Protein AF-A0A957QCX7-F1 (afdb_monomer)

Secondary structure (DSSP, 8-state):
-----------EEE-TTT--EEETT-SB-TTT-PBPPTTPPEE--SS------HHHHHHHHH-------

Mean predicted aligned error: 10.84 Å

Structure (mmCIF, N/CA/C/O backbone):
data_AF-A0A957QCX7-F1
#
_entry.id   AF-A0A957QCX7-F1
#
loop_
_atom_site.group_PDB
_atom_site.id
_atom_site.type_symbol
_atom_site.label_atom_id
_atom_site.label_alt_id
_atom_site.label_comp_id
_atom_site.label_asym_id
_atom_site.label_entity_id
_atom_site.label_seq_id
_atom_site.pdbx_PDB_ins_code
_atom_site.Cartn_x
_atom_site.Cartn_y
_atom_site.Cartn_z
_atom_site.occupancy
_atom_site.B_iso_or_equiv
_atom_site.auth_seq_id
_atom_site.auth_comp_id
_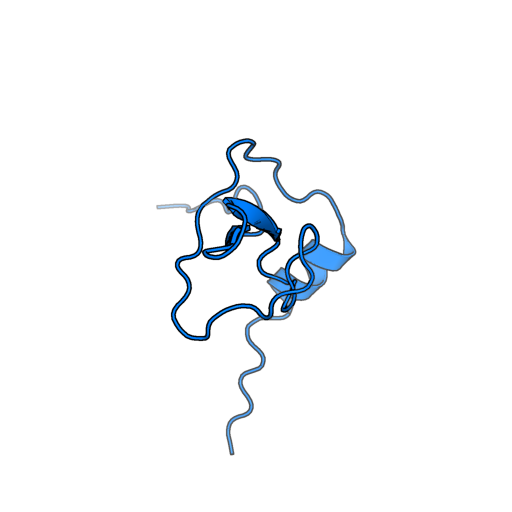atom_site.auth_asym_id
_atom_site.auth_atom_id
_atom_site.pdbx_PDB_model_num
ATOM 1 N N . MET A 1 1 ? -13.456 -18.403 25.833 1.00 46.94 1 MET A N 1
ATOM 2 C CA . MET A 1 1 ? -12.349 -17.432 25.712 1.00 46.94 1 MET A CA 1
ATOM 3 C C . MET A 1 1 ? -12.883 -16.247 24.923 1.00 46.94 1 MET A C 1
ATOM 5 O O . MET A 1 1 ? -13.246 -16.432 23.771 1.00 46.94 1 MET A O 1
ATOM 9 N N . THR A 1 2 ? -13.071 -15.087 25.555 1.00 46.62 2 THR A N 1
ATOM 10 C CA . THR A 1 2 ? -13.687 -13.913 24.911 1.00 46.62 2 THR A CA 1
ATOM 11 C C . THR A 1 2 ? -12.629 -13.186 24.089 1.00 46.62 2 THR A C 1
ATOM 13 O O . THR A 1 2 ? -11.850 -12.407 24.633 1.00 46.62 2 THR A O 1
ATOM 16 N N . GLN A 1 3 ? -12.556 -13.468 22.791 1.00 53.69 3 GLN A N 1
ATOM 17 C CA . GLN A 1 3 ? -11.685 -12.727 21.883 1.00 53.69 3 GLN A CA 1
ATOM 18 C C . GLN A 1 3 ? -12.335 -11.361 21.622 1.00 53.69 3 GLN A C 1
ATOM 20 O O . GLN A 1 3 ? -13.331 -11.254 20.912 1.00 53.69 3 GLN A O 1
ATOM 25 N N . LYS A 1 4 ? -11.825 -10.314 22.276 1.00 51.81 4 LYS A N 1
ATOM 26 C CA . LYS A 1 4 ? -12.255 -8.933 22.049 1.00 51.81 4 LYS A CA 1
ATOM 27 C C . LYS A 1 4 ? -11.429 -8.393 20.885 1.00 51.81 4 LYS A C 1
ATOM 29 O O . LYS A 1 4 ? -10.227 -8.199 21.034 1.00 51.81 4 LYS A O 1
ATOM 34 N N . SER A 1 5 ? -12.049 -8.197 19.725 1.00 57.69 5 SER A N 1
ATOM 35 C CA . SER A 1 5 ? -11.412 -7.541 18.580 1.00 57.69 5 SER A CA 1
ATOM 36 C C . SER A 1 5 ? -11.053 -6.107 18.978 1.00 57.69 5 SER A C 1
ATOM 38 O O . SER A 1 5 ? -11.944 -5.286 19.201 1.00 57.69 5 SER A O 1
ATOM 40 N N . MET A 1 6 ? -9.758 -5.822 19.133 1.00 62.09 6 MET A N 1
ATOM 41 C CA . MET A 1 6 ? -9.260 -4.523 19.610 1.00 62.09 6 MET A CA 1
ATOM 42 C C . MET A 1 6 ? -9.284 -3.442 18.515 1.00 62.09 6 MET A C 1
ATOM 44 O O . MET A 1 6 ? -9.112 -2.269 18.822 1.00 62.09 6 MET A O 1
ATOM 48 N N . GLY A 1 7 ? -9.551 -3.824 17.262 1.00 66.44 7 GLY A N 1
ATOM 49 C CA . GLY A 1 7 ? -9.645 -2.932 16.109 1.00 66.44 7 GLY A CA 1
ATOM 50 C C . GLY A 1 7 ? -9.263 -3.643 14.811 1.00 66.44 7 GLY A C 1
ATOM 51 O O . GLY A 1 7 ? -8.972 -4.839 14.827 1.00 66.44 7 GLY A O 1
ATOM 52 N N . TYR A 1 8 ? -9.263 -2.899 13.705 1.00 68.50 8 TYR A N 1
ATOM 53 C CA . TYR A 1 8 ? -8.733 -3.342 12.414 1.00 68.50 8 TYR A CA 1
ATOM 54 C C . TYR A 1 8 ? -7.407 -2.627 12.143 1.00 68.50 8 TYR A C 1
ATOM 56 O O . TYR A 1 8 ? -7.236 -1.476 12.548 1.00 68.50 8 TYR A O 1
ATOM 64 N N . VAL A 1 9 ? -6.479 -3.308 11.471 1.00 75.44 9 VAL A N 1
ATOM 65 C CA . VAL A 1 9 ? -5.196 -2.751 11.023 1.00 75.44 9 VAL A CA 1
ATOM 66 C C . VAL A 1 9 ? -5.071 -3.029 9.531 1.00 75.44 9 VAL A C 1
ATOM 68 O O . VAL A 1 9 ? -5.329 -4.145 9.084 1.00 75.44 9 VAL A O 1
ATOM 71 N N . GLU A 1 10 ? -4.710 -2.006 8.763 1.00 82.94 10 GLU A N 1
ATOM 72 C CA . GLU A 1 10 ? -4.441 -2.137 7.335 1.00 82.94 10 GLU A CA 1
ATOM 73 C C . GLU A 1 10 ? -3.013 -2.656 7.183 1.00 82.94 10 GLU A C 1
ATOM 75 O O . GLU A 1 10 ? -2.073 -2.044 7.691 1.00 82.94 10 GLU A O 1
ATOM 80 N N . LEU A 1 11 ? -2.856 -3.810 6.536 1.00 89.81 11 LEU A N 1
ATOM 81 C CA . LEU A 1 11 ? -1.532 -4.347 6.242 1.00 89.81 11 LEU A CA 1
ATOM 82 C C . LEU A 1 11 ? -0.840 -3.487 5.182 1.00 89.81 11 LEU A C 1
ATOM 84 O O . LEU A 1 11 ? -1.498 -2.845 4.369 1.00 89.81 11 LEU A O 1
ATOM 88 N N . GLU A 1 12 ? 0.486 -3.502 5.167 1.00 93.19 12 GLU A N 1
ATOM 89 C CA . GLU A 1 12 ? 1.313 -2.825 4.170 1.00 93.19 12 GLU A CA 1
ATOM 90 C C . GLU A 1 12 ? 2.029 -3.849 3.291 1.00 93.19 12 GLU A C 1
ATOM 92 O O . GLU A 1 12 ? 2.282 -4.970 3.714 1.00 93.19 12 GLU A O 1
ATOM 97 N N . TRP A 1 13 ? 2.434 -3.462 2.089 1.00 95.12 13 TRP A N 1
ATOM 98 C CA . TRP A 1 13 ? 3.364 -4.229 1.267 1.00 95.12 13 TRP A CA 1
ATOM 99 C C . TRP A 1 13 ? 4.606 -3.396 0.960 1.00 95.12 13 TRP A C 1
ATOM 101 O O . TRP A 1 13 ? 4.546 -2.171 0.812 1.00 95.12 13 TRP A O 1
ATOM 111 N N . ILE A 1 14 ? 5.755 -4.062 0.869 1.00 95.00 14 ILE A N 1
ATOM 112 C CA . ILE A 1 14 ? 7.029 -3.416 0.549 1.00 95.00 14 ILE A CA 1
ATOM 113 C C . ILE A 1 14 ? 7.263 -3.542 -0.951 1.00 95.00 14 ILE A C 1
ATOM 115 O O . ILE A 1 14 ? 7.316 -4.643 -1.492 1.00 95.00 14 ILE A O 1
ATOM 119 N N . CYS A 1 15 ? 7.414 -2.410 -1.636 1.00 95.81 15 CYS A N 1
ATOM 120 C CA . CYS A 1 15 ? 7.667 -2.422 -3.069 1.00 95.81 15 CYS A CA 1
ATOM 121 C C . CYS A 1 15 ? 9.017 -3.090 -3.380 1.00 95.81 15 CYS A C 1
ATOM 123 O O . CYS A 1 15 ? 10.045 -2.590 -2.917 1.00 95.81 15 CYS A O 1
ATOM 125 N N . PRO A 1 16 ? 9.070 -4.143 -4.219 1.00 94.38 16 PRO A N 1
ATOM 126 C CA . PRO A 1 16 ? 10.336 -4.797 -4.554 1.00 94.38 16 PRO A CA 1
ATOM 127 C C . PRO A 1 16 ? 11.252 -3.910 -5.413 1.00 94.38 16 PRO A C 1
ATOM 129 O O . PRO A 1 16 ? 12.458 -4.129 -5.448 1.00 94.38 16 PRO A O 1
ATOM 132 N N . ASN A 1 17 ? 10.698 -2.889 -6.082 1.00 94.81 17 ASN A N 1
ATOM 133 C CA . ASN A 1 17 ? 11.456 -1.989 -6.955 1.00 94.81 17 ASN A CA 1
ATOM 134 C C . ASN A 1 17 ? 12.175 -0.870 -6.186 1.00 94.81 17 ASN A C 1
ATOM 136 O O . ASN A 1 17 ? 13.313 -0.541 -6.505 1.00 94.81 17 ASN A O 1
ATOM 140 N N . CYS A 1 18 ? 11.513 -0.255 -5.200 1.00 95.69 18 CYS A N 1
ATOM 141 C CA . CYS A 1 18 ? 12.030 0.939 -4.514 1.00 95.69 18 CYS A CA 1
ATOM 142 C C . CYS A 1 18 ? 11.940 0.883 -2.983 1.00 95.69 18 CYS A C 1
ATOM 144 O O . CYS A 1 18 ? 12.232 1.876 -2.324 1.00 95.69 18 CYS A O 1
ATOM 146 N N . GLN A 1 19 ? 11.517 -0.250 -2.413 1.00 94.88 19 GLN A N 1
ATOM 147 C CA . GLN A 1 19 ? 11.409 -0.507 -0.967 1.00 94.88 19 GLN A CA 1
ATOM 148 C C . GLN A 1 19 ? 10.447 0.424 -0.208 1.00 94.88 19 GLN A C 1
ATOM 150 O O . GLN A 1 19 ? 10.371 0.385 1.019 1.00 94.88 19 GLN A O 1
ATOM 155 N N . THR A 1 20 ? 9.655 1.228 -0.922 1.00 95.19 20 THR A N 1
ATOM 156 C CA . THR A 1 20 ? 8.576 2.026 -0.331 1.00 95.19 20 THR A CA 1
ATOM 157 C C . THR A 1 20 ? 7.504 1.106 0.246 1.00 95.19 20 THR A C 1
ATOM 159 O O . THR A 1 20 ? 7.045 0.188 -0.436 1.00 95.19 20 THR A O 1
ATOM 162 N N . ARG A 1 21 ? 7.087 1.379 1.485 1.00 93.38 21 ARG A N 1
ATOM 163 C CA . ARG A 1 21 ? 5.926 0.752 2.126 1.00 93.38 21 ARG A CA 1
ATOM 164 C C . ARG A 1 21 ? 4.654 1.387 1.587 1.00 93.38 21 ARG A C 1
ATOM 166 O O . ARG A 1 21 ? 4.548 2.610 1.573 1.00 93.38 21 ARG A O 1
ATOM 173 N N . ASN A 1 22 ? 3.719 0.570 1.130 1.00 93.75 22 ASN A N 1
ATOM 174 C CA . ASN A 1 22 ? 2.437 1.031 0.610 1.00 93.75 22 ASN A CA 1
ATOM 175 C C . ASN A 1 22 ? 1.304 0.322 1.363 1.00 93.75 22 ASN A C 1
ATOM 177 O O . ASN A 1 22 ? 1.458 -0.854 1.693 1.00 93.75 22 ASN A O 1
ATOM 181 N N . PRO A 1 23 ? 0.170 0.993 1.619 1.00 92.06 23 PRO A N 1
ATOM 182 C CA . PRO A 1 23 ? -1.017 0.353 2.177 1.00 92.06 23 PRO A CA 1
ATOM 183 C C . PRO A 1 23 ? -1.495 -0.806 1.303 1.00 92.06 23 PRO A C 1
ATOM 185 O O . PRO A 1 23 ? -1.369 -0.765 0.078 1.00 92.06 23 PRO A O 1
ATOM 188 N N . GLY A 1 24 ? -2.082 -1.825 1.922 1.00 90.00 24 GLY A N 1
ATOM 189 C CA . GLY A 1 24 ? -2.545 -3.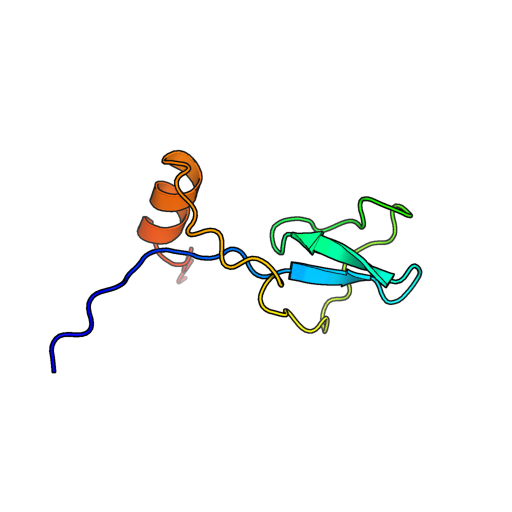019 1.226 1.00 90.00 24 GLY A CA 1
ATOM 190 C C . GLY A 1 24 ? -3.670 -2.749 0.232 1.00 90.00 24 GLY A C 1
ATOM 191 O O . GLY A 1 24 ? -3.765 -3.446 -0.770 1.00 90.00 24 GLY A O 1
ATOM 192 N N . SER A 1 25 ? -4.449 -1.686 0.455 1.00 88.94 25 SER A N 1
ATOM 193 C CA . SER A 1 25 ? -5.456 -1.192 -0.491 1.00 88.94 25 SER A CA 1
ATOM 194 C C . SER A 1 25 ? -4.872 -0.548 -1.759 1.00 88.94 25 SER A C 1
ATOM 196 O O . SER A 1 25 ? -5.617 -0.280 -2.699 1.00 88.94 25 SER A O 1
ATOM 198 N N . GLN A 1 26 ? -3.562 -0.274 -1.818 1.00 92.31 26 GLN A N 1
ATOM 199 C CA . GLN A 1 26 ? -2.928 0.340 -2.986 1.00 92.31 26 GLN A CA 1
ATOM 200 C C . GLN A 1 26 ? -2.339 -0.700 -3.943 1.00 92.31 26 GLN A C 1
ATOM 202 O O . GLN A 1 26 ? -1.344 -1.354 -3.634 1.00 92.31 26 GLN A O 1
ATOM 207 N N . GLU A 1 27 ? -2.872 -0.737 -5.165 1.00 93.31 27 GLU A N 1
ATOM 208 C CA . GLU A 1 27 ? -2.389 -1.590 -6.264 1.00 93.31 27 GLU A CA 1
ATOM 209 C C . GLU A 1 27 ? -1.156 -1.028 -6.992 1.00 93.31 27 GLU A C 1
ATOM 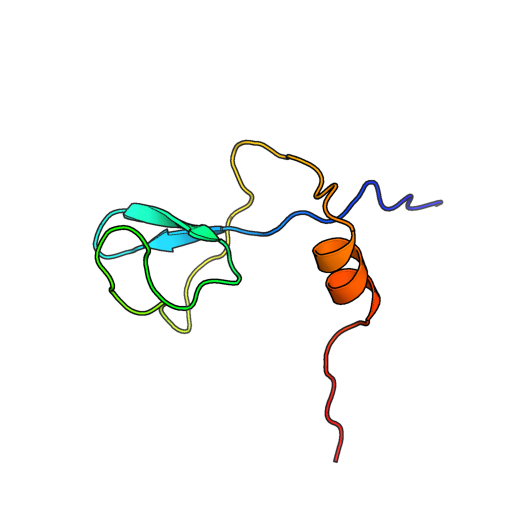211 O O . GLU A 1 27 ? -0.579 -1.680 -7.862 1.00 93.31 27 GLU A O 1
ATOM 216 N N . LYS A 1 28 ? -0.755 0.212 -6.696 1.00 96.06 28 LYS A N 1
ATOM 217 C CA . LYS A 1 28 ? 0.416 0.866 -7.294 1.00 96.06 28 LYS A CA 1
ATOM 218 C C . LYS A 1 28 ? 1.269 1.487 -6.208 1.00 96.06 28 LYS A C 1
ATOM 220 O O . LYS A 1 28 ? 0.759 2.092 -5.272 1.00 96.06 28 LYS A O 1
ATOM 225 N N . CYS A 1 29 ? 2.579 1.368 -6.365 1.00 96.88 29 CYS A N 1
ATOM 226 C CA . CYS A 1 29 ? 3.531 1.966 -5.455 1.00 96.88 29 CYS A CA 1
ATOM 227 C C . CYS A 1 29 ? 3.444 3.495 -5.516 1.00 96.88 29 CYS A C 1
ATOM 229 O O . CYS A 1 29 ? 3.651 4.094 -6.570 1.00 96.88 29 CYS A O 1
ATOM 231 N N . SER A 1 30 ? 3.225 4.121 -4.364 1.00 96.25 30 SER A N 1
ATOM 232 C CA . SER A 1 30 ? 3.198 5.579 -4.204 1.00 96.25 30 SER A CA 1
ATOM 233 C C . SER A 1 30 ? 4.549 6.256 -4.479 1.00 96.25 30 SER A C 1
ATOM 235 O O . SER A 1 30 ? 4.583 7.426 -4.851 1.00 96.25 30 SER A O 1
ATOM 237 N N . GLY A 1 31 ? 5.663 5.530 -4.323 1.00 95.88 31 GLY A N 1
ATOM 238 C CA . GLY A 1 31 ? 7.016 6.059 -4.515 1.00 95.88 31 GLY A CA 1
ATOM 239 C C . GLY A 1 31 ? 7.501 6.041 -5.966 1.00 95.88 31 GLY A C 1
ATOM 240 O O . GLY A 1 31 ? 8.061 7.025 -6.438 1.00 95.88 31 GLY A O 1
ATOM 241 N N . CYS A 1 32 ? 7.300 4.928 -6.681 1.00 96.19 32 CYS A N 1
ATOM 242 C CA . CYS A 1 32 ? 7.831 4.746 -8.042 1.00 96.19 32 CYS A CA 1
ATOM 243 C C . CYS A 1 32 ? 6.768 4.484 -9.120 1.00 96.19 32 CYS A C 1
ATOM 245 O O . CYS A 1 32 ? 7.101 4.439 -10.300 1.00 96.19 32 CYS A O 1
ATOM 247 N N . GLY A 1 33 ? 5.502 4.283 -8.742 1.00 96.06 33 GLY A N 1
ATOM 248 C CA . GLY A 1 33 ? 4.407 3.989 -9.671 1.00 96.06 33 GLY A CA 1
ATOM 249 C C . GLY A 1 33 ? 4.332 2.540 -10.164 1.00 96.06 33 GLY A C 1
ATOM 250 O O . GLY A 1 33 ? 3.415 2.214 -10.918 1.00 96.06 33 GLY A O 1
ATOM 251 N N . ALA A 1 34 ? 5.254 1.664 -9.751 1.00 96.31 34 ALA A N 1
ATOM 252 C CA . ALA A 1 34 ? 5.226 0.251 -10.128 1.00 96.31 34 ALA A CA 1
ATOM 253 C C . ALA A 1 34 ? 3.956 -0.452 -9.604 1.00 96.31 34 ALA A C 1
ATOM 255 O O . ALA A 1 34 ? 3.519 -0.143 -8.493 1.00 96.31 34 ALA A O 1
ATOM 256 N N . PRO A 1 35 ? 3.372 -1.403 -10.354 1.00 96.38 35 PRO A N 1
ATOM 257 C CA . PRO A 1 35 ? 2.223 -2.171 -9.884 1.00 96.38 35 PRO A CA 1
ATOM 258 C C . PRO A 1 35 ? 2.593 -3.079 -8.701 1.00 96.38 35 PRO A C 1
ATOM 260 O O . PRO A 1 35 ? 3.744 -3.505 -8.563 1.00 96.38 35 PRO A O 1
ATOM 263 N N . GLN A 1 36 ? 1.609 -3.375 -7.856 1.00 95.94 36 GLN A N 1
ATOM 264 C CA . GLN A 1 36 ? 1.707 -4.365 -6.792 1.00 95.94 36 GLN A CA 1
ATOM 265 C C . GLN A 1 36 ? 1.844 -5.773 -7.410 1.00 95.94 36 GLN A C 1
ATOM 267 O O . GLN A 1 36 ? 1.040 -6.136 -8.272 1.00 95.94 36 GLN A O 1
ATOM 272 N N . PRO A 1 37 ? 2.853 -6.569 -7.016 1.00 93.62 37 PRO A N 1
ATOM 273 C CA . PRO A 1 37 ? 2.969 -7.964 -7.441 1.00 93.62 37 PRO A CA 1
ATOM 274 C C . PRO A 1 37 ? 1.811 -8.823 -6.914 1.00 93.62 37 PRO A C 1
ATOM 276 O O . PRO A 1 37 ? 1.330 -8.599 -5.806 1.00 93.62 37 PRO A O 1
ATOM 279 N N . ALA A 1 38 ? 1.405 -9.842 -7.676 1.00 90.06 38 ALA A N 1
ATOM 280 C CA . ALA A 1 38 ? 0.320 -10.749 -7.282 1.00 90.06 38 ALA A CA 1
ATOM 281 C C . ALA A 1 38 ? 0.671 -11.635 -6.069 1.00 90.06 38 ALA A C 1
ATOM 283 O O . ALA A 1 38 ? -0.218 -12.092 -5.358 1.00 90.06 38 ALA A O 1
ATOM 284 N N . ASP A 1 39 ? 1.960 -11.878 -5.843 1.00 91.06 39 ASP A N 1
ATOM 285 C CA . ASP A 1 39 ? 2.529 -12.721 -4.791 1.00 91.06 39 ASP A CA 1
ATOM 286 C C . ASP A 1 39 ? 3.246 -11.907 -3.700 1.00 91.06 39 ASP A C 1
ATOM 288 O O . ASP A 1 39 ? 4.114 -12.423 -2.998 1.00 91.06 39 AS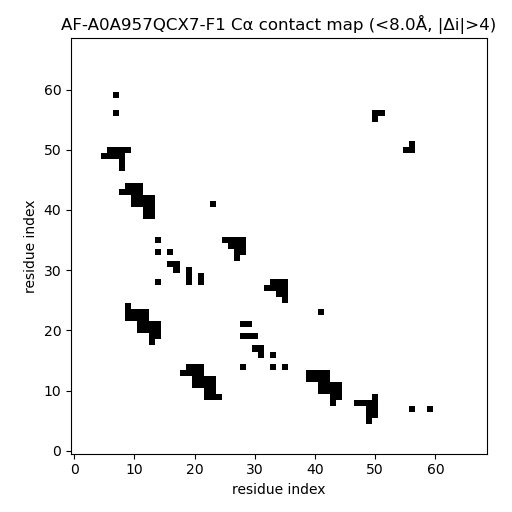P A O 1
ATOM 292 N N . VAL A 1 40 ? 2.909 -10.620 -3.554 1.00 91.94 40 VAL A N 1
ATOM 293 C CA . VAL A 1 40 ? 3.569 -9.761 -2.568 1.00 91.94 40 VAL A CA 1
ATOM 294 C C . VAL A 1 40 ? 3.205 -10.152 -1.135 1.00 91.94 40 VAL A C 1
ATOM 296 O O . VAL A 1 40 ? 2.045 -10.394 -0.801 1.00 91.94 40 VAL A O 1
ATOM 299 N N . GLU A 1 41 ? 4.207 -10.166 -0.258 1.00 89.56 41 GLU A N 1
ATOM 300 C CA . GLU A 1 41 ? 3.987 -10.365 1.169 1.00 89.56 41 GLU A CA 1
ATOM 301 C C . GLU A 1 41 ? 3.447 -9.091 1.824 1.00 89.56 41 GLU A C 1
ATOM 303 O O . GLU A 1 41 ? 4.034 -8.006 1.727 1.00 89.56 41 GLU A O 1
ATOM 308 N N . PHE A 1 42 ? 2.335 -9.247 2.540 1.00 91.81 42 PHE A N 1
ATOM 309 C CA . PHE A 1 42 ? 1.769 -8.202 3.376 1.00 91.81 42 PHE A CA 1
ATOM 310 C C . PHE A 1 42 ? 2.360 -8.277 4.784 1.00 91.81 42 PHE A C 1
ATOM 312 O O . PHE A 1 42 ? 2.310 -9.310 5.452 1.00 91.81 42 PHE A O 1
ATOM 319 N N . VAL A 1 43 ? 2.904 -7.158 5.245 1.00 89.56 43 VAL A N 1
ATOM 320 C CA . VAL A 1 43 ? 3.505 -6.983 6.563 1.00 89.56 43 VAL A CA 1
ATOM 321 C C . VAL A 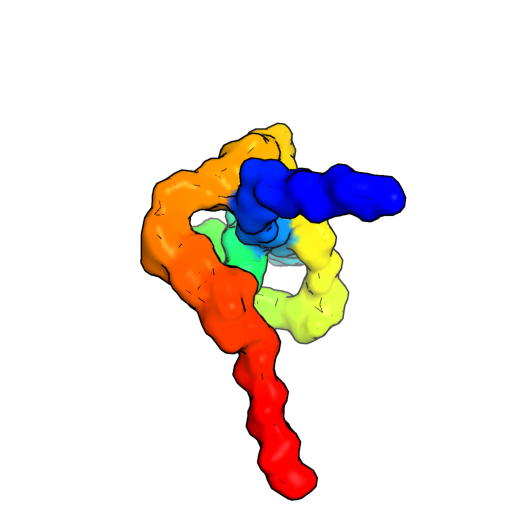1 43 ? 2.629 -6.088 7.428 1.00 89.56 43 VAL A C 1
ATOM 323 O O . VAL A 1 43 ? 1.918 -5.210 6.938 1.00 89.56 43 VAL A O 1
ATOM 326 N N . GLN A 1 44 ? 2.684 -6.291 8.741 1.00 86.00 44 GLN A N 1
ATOM 327 C CA . GLN A 1 44 ? 2.050 -5.354 9.661 1.00 86.00 44 GLN A CA 1
ATOM 328 C C . GLN A 1 44 ? 2.808 -4.014 9.637 1.00 86.00 44 GLN A C 1
ATOM 330 O O . GLN A 1 44 ? 4.046 -4.013 9.551 1.00 86.00 44 GLN A O 1
ATOM 335 N N . PRO A 1 45 ? 2.096 -2.876 9.693 1.00 79.31 45 PRO A N 1
ATOM 336 C CA . PRO A 1 45 ? 2.730 -1.571 9.792 1.00 79.31 45 PRO A CA 1
ATOM 337 C C . PRO A 1 45 ? 3.536 -1.473 11.092 1.00 79.31 45 PRO A C 1
ATOM 339 O O . PRO A 1 45 ? 3.135 -1.984 12.134 1.00 79.31 45 PRO A O 1
ATOM 342 N N . LEU A 1 46 ? 4.676 -0.777 11.041 1.00 71.19 46 LEU A N 1
ATOM 343 C CA . LEU A 1 46 ? 5.552 -0.575 12.209 1.00 71.19 46 LEU A CA 1
ATOM 344 C C . LEU A 1 46 ? 4.869 0.221 13.332 1.00 71.19 46 LEU A C 1
ATOM 346 O O . LEU A 1 46 ? 5.241 0.103 14.497 1.00 71.19 46 LEU A O 1
ATOM 350 N N . GLN A 1 47 ? 3.880 1.036 12.971 1.00 64.19 47 GLN A N 1
ATOM 351 C CA . GLN A 1 47 ? 3.004 1.718 13.905 1.00 64.19 47 GLN A CA 1
ATOM 352 C C . GLN A 1 47 ? 1.642 1.022 13.837 1.00 64.19 47 GLN A C 1
ATOM 354 O O . GLN A 1 47 ? 0.896 1.215 12.878 1.00 64.19 47 GLN A O 1
ATOM 359 N N . GLU A 1 48 ? 1.308 0.226 14.853 1.00 60.62 48 GLU A N 1
ATOM 360 C CA . GLU A 1 48 ? -0.020 -0.377 15.042 1.00 60.62 48 GLU A CA 1
ATOM 361 C C . GLU A 1 48 ? -1.037 0.712 15.423 1.00 60.62 48 GLU A C 1
ATOM 363 O O . GLU A 1 48 ? -1.580 0.765 16.527 1.00 60.62 48 GLU A O 1
ATOM 368 N N . ALA A 1 49 ? -1.268 1.655 14.513 1.00 63.00 49 ALA A N 1
ATOM 369 C CA . ALA A 1 49 ? -2.379 2.571 14.626 1.00 63.00 49 ALA A CA 1
ATOM 370 C C . ALA A 1 49 ? -3.645 1.760 14.348 1.00 63.00 49 ALA A C 1
ATOM 372 O O . ALA A 1 49 ? -3.919 1.383 13.208 1.00 63.00 49 ALA A O 1
ATOM 373 N N . ILE A 1 50 ? -4.406 1.470 15.404 1.00 62.91 50 ILE A N 1
ATOM 374 C CA . ILE A 1 50 ? -5.767 0.960 15.257 1.00 62.91 50 ILE A CA 1
ATOM 375 C C . ILE A 1 50 ? -6.493 1.918 14.317 1.00 62.91 50 ILE A C 1
ATOM 377 O O . ILE A 1 50 ? -6.534 3.121 14.582 1.00 62.91 50 ILE A O 1
ATOM 381 N N . ILE A 1 51 ? -7.042 1.396 13.218 1.00 65.81 51 ILE A N 1
ATOM 382 C CA . ILE A 1 51 ? -7.835 2.202 12.296 1.00 65.81 51 ILE A CA 1
ATOM 383 C C . ILE A 1 51 ? -8.983 2.814 13.105 1.00 65.81 51 ILE A C 1
ATOM 385 O O . ILE A 1 51 ? -9.838 2.100 13.626 1.00 65.81 51 ILE A O 1
ATOM 389 N N . THR A 1 52 ? -8.979 4.139 13.231 1.00 64.81 52 THR A N 1
ATOM 390 C CA . THR A 1 52 ? -10.045 4.920 13.879 1.00 64.81 52 THR A CA 1
ATOM 391 C C . THR A 1 52 ? -11.016 5.526 12.869 1.00 64.81 52 THR A C 1
ATOM 393 O O . THR A 1 52 ? -12.051 6.068 13.260 1.00 64.81 52 THR A O 1
ATOM 396 N N . 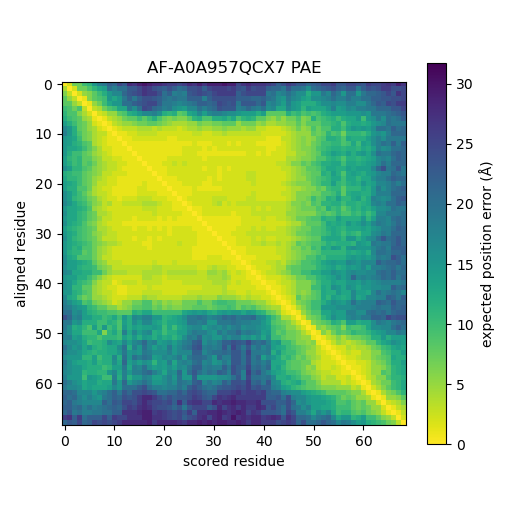ASP A 1 53 ? -10.692 5.421 11.579 1.00 70.81 53 ASP A N 1
ATOM 397 C CA . ASP A 1 53 ? -11.523 5.891 10.481 1.00 70.81 53 ASP A CA 1
ATOM 398 C C . ASP A 1 53 ? -12.789 5.032 10.362 1.00 70.81 53 ASP A C 1
ATOM 400 O O . ASP A 1 53 ? -12.727 3.806 10.238 1.00 70.81 53 ASP A O 1
ATOM 404 N N . LYS A 1 54 ? -13.951 5.683 10.437 1.00 71.19 54 LYS A N 1
ATOM 405 C CA . LYS A 1 54 ? -15.252 5.010 10.468 1.00 71.19 54 LYS A CA 1
ATOM 406 C C . LYS A 1 54 ? -15.597 4.322 9.153 1.00 71.19 54 LYS A C 1
ATOM 408 O O . LYS A 1 54 ? -16.273 3.297 9.209 1.00 71.19 54 LYS A O 1
ATOM 413 N N . ASP A 1 55 ? -15.126 4.845 8.026 1.00 70.88 55 ASP A N 1
ATOM 414 C CA . ASP A 1 55 ? -15.445 4.309 6.704 1.00 70.88 55 ASP A CA 1
ATOM 415 C C . ASP A 1 55 ? -14.644 3.021 6.470 1.00 70.88 55 ASP A C 1
ATOM 41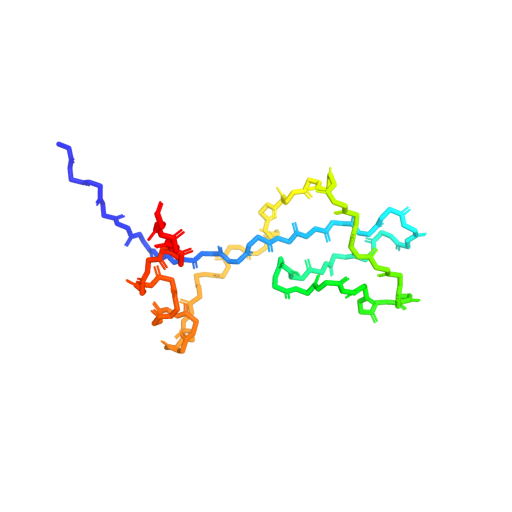7 O O . ASP A 1 55 ? -15.216 1.974 6.177 1.00 70.88 55 ASP A O 1
ATOM 421 N N . LYS A 1 56 ? -13.348 3.027 6.812 1.00 66.94 56 LYS A N 1
ATOM 422 C CA . LYS A 1 56 ? -12.509 1.812 6.793 1.00 66.94 56 LYS A CA 1
ATOM 423 C C . LYS A 1 56 ? -12.988 0.730 7.773 1.00 66.94 56 LYS A C 1
ATOM 425 O O . LYS A 1 56 ? -12.858 -0.463 7.503 1.00 66.94 56 LYS A O 1
ATOM 430 N N . ILE A 1 57 ? -13.547 1.122 8.923 1.00 67.31 57 ILE A N 1
ATOM 431 C CA . ILE A 1 57 ? -14.175 0.181 9.868 1.00 67.31 57 ILE A CA 1
ATOM 432 C C . ILE A 1 57 ? -15.466 -0.410 9.282 1.00 67.31 57 ILE A C 1
ATOM 434 O O . ILE A 1 57 ? -15.785 -1.561 9.581 1.00 67.31 57 ILE A O 1
ATOM 438 N N . ALA A 1 58 ? -16.227 0.356 8.495 1.00 67.62 58 ALA A N 1
ATOM 439 C CA . ALA A 1 58 ? -17.445 -0.128 7.854 1.00 67.62 58 ALA A CA 1
ATOM 440 C C . ALA A 1 58 ? -17.123 -1.177 6.783 1.00 67.62 58 ALA A C 1
ATOM 442 O O . ALA A 1 58 ? -17.719 -2.253 6.818 1.00 67.62 58 ALA A O 1
ATOM 443 N N . ASP A 1 59 ? -16.117 -0.929 5.944 1.00 66.62 59 ASP A N 1
ATOM 444 C CA . ASP A 1 59 ? -15.646 -1.888 4.935 1.00 66.62 59 ASP A CA 1
ATOM 445 C C . ASP A 1 59 ? -15.152 -3.186 5.587 1.00 66.62 59 ASP A C 1
ATOM 447 O O . ASP A 1 59 ? -15.546 -4.287 5.208 1.00 66.62 59 ASP A O 1
ATOM 451 N N . ALA A 1 60 ? -14.375 -3.078 6.669 1.00 66.62 60 ALA A N 1
ATOM 452 C CA . ALA A 1 60 ? -13.897 -4.248 7.401 1.00 66.62 60 ALA A CA 1
ATOM 453 C C . ALA A 1 60 ? -15.017 -5.028 8.128 1.00 66.62 60 ALA A C 1
ATOM 455 O O . ALA A 1 60 ? -14.851 -6.207 8.456 1.00 66.62 60 ALA A O 1
A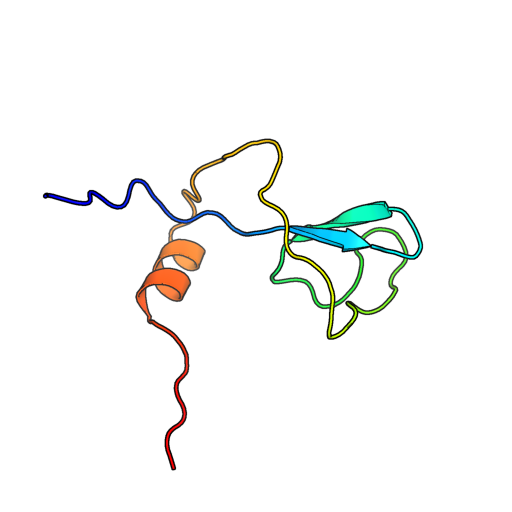TOM 456 N N . LYS A 1 61 ? -16.162 -4.385 8.395 1.00 66.69 61 LYS A N 1
ATOM 457 C CA . LYS A 1 61 ? -17.365 -5.012 8.966 1.00 66.69 61 LYS A CA 1
ATOM 458 C C . LYS A 1 61 ? -18.314 -5.580 7.917 1.00 66.69 61 LYS A C 1
ATOM 460 O O . LYS A 1 61 ? -19.084 -6.473 8.267 1.00 66.69 61 LYS A O 1
ATOM 465 N N . ALA A 1 62 ? -18.282 -5.074 6.685 1.00 67.81 62 ALA A N 1
ATOM 466 C CA . ALA A 1 62 ? -19.130 -5.546 5.591 1.00 67.81 62 ALA A CA 1
ATOM 467 C C . ALA A 1 62 ? -18.860 -7.023 5.246 1.00 67.81 62 ALA A C 1
ATOM 469 O O . ALA A 1 62 ? -19.736 -7.704 4.719 1.00 67.81 62 ALA A O 1
ATOM 470 N N . GLY A 1 63 ? -17.700 -7.544 5.661 1.00 64.25 63 GLY A N 1
ATOM 471 C CA . GLY A 1 63 ? -17.293 -8.919 5.409 1.00 64.25 63 GLY A CA 1
ATOM 472 C C . GLY A 1 63 ? -16.674 -9.065 4.018 1.00 64.25 63 GLY A C 1
ATOM 473 O O . GLY A 1 63 ? -16.690 -8.123 3.231 1.00 64.25 63 GLY A O 1
ATOM 474 N N . PRO A 1 64 ? -16.061 -10.219 3.715 1.00 64.69 64 PRO A N 1
ATOM 475 C CA . PRO A 1 64 ? -15.490 -10.451 2.395 1.00 64.69 64 PRO A CA 1
ATOM 476 C C . PRO A 1 64 ? -16.593 -10.417 1.328 1.00 64.69 64 PRO A C 1
ATOM 478 O O . PRO A 1 64 ? -17.649 -11.020 1.526 1.00 64.69 64 PRO A O 1
ATOM 481 N N . ASP A 1 65 ? -16.336 -9.758 0.194 1.00 65.25 65 ASP A N 1
ATOM 482 C CA . ASP A 1 65 ? -17.186 -9.812 -1.003 1.00 65.25 65 ASP A CA 1
ATOM 483 C C . ASP A 1 65 ? -17.125 -11.220 -1.616 1.00 65.25 65 ASP A C 1
ATOM 485 O O . ASP A 1 65 ? -16.383 -11.518 -2.554 1.00 65.25 65 ASP A O 1
ATOM 489 N N . ILE A 1 66 ? -17.887 -12.139 -1.025 1.00 65.81 66 ILE A N 1
ATOM 490 C CA . ILE A 1 66 ? -18.053 -13.507 -1.513 1.00 65.81 66 ILE A CA 1
ATOM 491 C C . ILE A 1 66 ? -19.168 -13.500 -2.556 1.00 65.81 66 ILE A C 1
ATO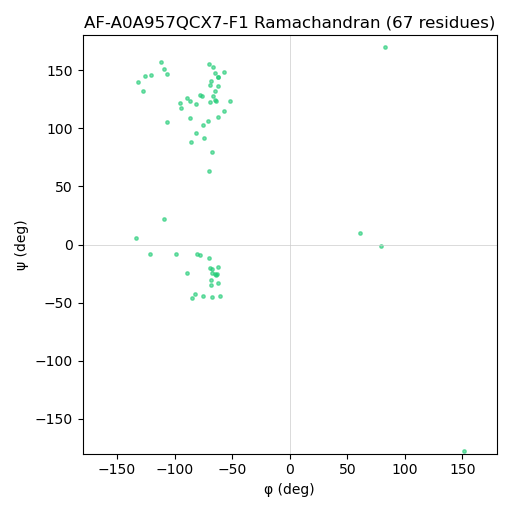M 493 O O . ILE A 1 66 ? -20.341 -13.723 -2.257 1.00 65.81 66 ILE A O 1
ATOM 497 N N . HIS A 1 67 ? -18.802 -13.253 -3.810 1.00 61.88 67 HIS A N 1
ATOM 498 C CA . HIS A 1 67 ? -19.681 -13.541 -4.938 1.00 61.88 67 HIS A CA 1
ATOM 499 C C . HIS A 1 67 ? -19.711 -15.056 -5.168 1.00 61.88 67 HIS A C 1
ATOM 501 O O . HIS A 1 67 ? -18.864 -15.613 -5.863 1.00 61.88 67 HIS A O 1
ATOM 507 N N . CYS A 1 68 ? -20.668 -15.735 -4.538 1.00 60.62 68 CYS A N 1
ATOM 508 C CA . CYS A 1 68 ? -20.971 -17.134 -4.826 1.00 60.62 68 CYS A CA 1
ATOM 509 C C . CYS A 1 68 ? -21.977 -17.193 -5.986 1.00 60.62 68 CYS A C 1
ATOM 511 O O . CYS A 1 68 ? -23.041 -16.575 -5.902 1.00 60.62 68 CYS A O 1
ATOM 513 N N . GLY A 1 69 ? -21.620 -17.903 -7.057 1.00 63.50 69 GLY A N 1
ATOM 514 C CA . GLY A 1 69 ? -22.493 -18.271 -8.175 1.00 63.50 69 GLY A CA 1
ATOM 515 C C . GLY A 1 69 ? -22.646 -19.780 -8.250 1.00 63.50 69 GLY A C 1
ATOM 516 O O . GLY A 1 69 ? -21.674 -20.475 -7.876 1.00 63.50 69 GLY A O 1
#

Radius of gyration: 14.42 Å; Cα contacts (8 Å, |Δi|>4): 77; chains: 1; bounding box: 34×24×36 Å

Foldseek 3Di:
DDDDPPADFFWWFQDPVPRDTGTPPDQAGPPPRHGDDPPTDTHGDPDRPGPPDPVVRVVVVVDDPDPDD

Nearest PDB structures (foldseek):
  7mnv-assembly1_B  TM=7.337E-01  e=1.822E-01  Homo sapiens
  2d9g-assembly1_A  TM=5.553E-01  e=9.445E-02  Homo sapiens
  6g99-assembly1_B  TM=6.572E-01  e=3.514E-01  Homo sapiens
  9dby-assembly1_M  TM=6.789E-01  e=1.005E+00  Homo sapiens

pLDDT: mean 78.98, std 15.32, range [46.62, 96.88]

Solvent-accessible surface area (backbone atoms only — not comparable to full-atom values): 4675 Å² total; per-residue (Å²): 132,88,82,74,82,89,64,52,71,77,38,23,30,61,38,90,87,76,64,44,75,33,55,60,90,49,63,47,37,85,82,79,62,48,70,57,63,98,84,63,67,73,40,78,50,94,68,84,58,58,58,79,52,66,65,65,50,46,58,70,64,70,53,81,90,75,86,81,130

Sequence (69 aa):
MTQKSMGYVELEWICPNCQTRNPGSQEKCSGCGAPQPADVEFVQPLQEAIITDKDKIADAKAGPDIHCG